Protein AF-A0A969DM44-F1 (afdb_monomer_lite)

Foldseek 3Di:
DLVVVQVVCVVVQWDPKDKDKDKDKCVPPHPVVVVVVVVVPDPVVVVDVVCVVVVVVVVVVSVVLSPDPPRMDMDIDMDIDTGHDD

Radius of gyration: 17.55 Å; chains: 1; bounding box: 35×24×43 Å

pLDDT: mean 79.22, std 8.95, range [52.34, 89.69]

Structure (mmCIF, N/CA/C/O backbone):
data_AF-A0A969DM44-F1
#
_entry.id   AF-A0A969DM44-F1
#
loop_
_atom_site.group_PDB
_atom_site.id
_atom_site.type_symbol
_atom_site.label_atom_id
_atom_site.label_alt_id
_atom_site.label_comp_id
_atom_site.label_asym_id
_atom_site.label_entity_id
_atom_site.label_seq_id
_atom_site.pdbx_PDB_ins_code
_atom_site.Cartn_x
_atom_site.Cartn_y
_atom_site.Cartn_z
_atom_site.occupancy
_atom_site.B_iso_or_equiv
_atom_site.auth_seq_id
_atom_site.auth_comp_id
_atom_site.auth_asym_id
_atom_site.auth_atom_id
_atom_site.pdbx_PDB_model_num
ATOM 1 N N . MET A 1 1 ? 1.250 8.279 -12.883 1.00 59.12 1 MET A N 1
ATOM 2 C CA . MET A 1 1 ? 2.325 7.451 -12.287 1.00 59.12 1 MET A CA 1
ATOM 3 C C . MET A 1 1 ? 2.629 6.191 -13.094 1.00 59.12 1 MET A C 1
ATOM 5 O O . MET A 1 1 ? 3.789 6.016 -13.437 1.00 59.12 1 MET A O 1
ATOM 9 N N . GLY A 1 2 ? 1.640 5.374 -13.482 1.00 66.94 2 GLY A N 1
ATOM 10 C CA . GLY A 1 2 ? 1.889 4.131 -14.239 1.00 66.94 2 GLY A CA 1
ATOM 11 C C . GLY A 1 2 ? 2.715 4.277 -15.531 1.00 66.94 2 GLY A C 1
ATOM 12 O O . GLY A 1 2 ? 3.669 3.534 -15.723 1.00 66.94 2 GLY A O 1
ATOM 13 N N . ARG A 1 3 ? 2.478 5.318 -16.350 1.00 69.00 3 ARG A N 1
ATOM 14 C CA . ARG A 1 3 ? 3.320 5.614 -17.537 1.00 69.00 3 ARG A CA 1
ATOM 15 C C . ARG A 1 3 ? 4.800 5.859 -17.205 1.00 69.00 3 ARG A C 1
ATOM 17 O O . ARG A 1 3 ? 5.665 5.503 -17.992 1.00 69.00 3 ARG A O 1
ATOM 24 N N . LYS A 1 4 ? 5.090 6.469 -16.051 1.00 80.56 4 LYS A N 1
ATOM 25 C CA . LYS A 1 4 ? 6.459 6.778 -15.609 1.00 80.56 4 LYS A CA 1
ATOM 26 C C . LYS A 1 4 ? 7.181 5.512 -15.136 1.00 80.56 4 LYS A C 1
ATOM 28 O O . LYS A 1 4 ? 8.330 5.308 -15.495 1.00 80.56 4 LYS A O 1
ATOM 33 N N . LEU A 1 5 ? 6.482 4.644 -14.401 1.00 78.44 5 LEU A N 1
ATOM 34 C CA . LEU A 1 5 ? 6.986 3.316 -14.033 1.00 78.44 5 LEU A CA 1
ATOM 35 C C . LEU A 1 5 ? 7.228 2.446 -15.270 1.00 78.44 5 LEU A C 1
ATOM 37 O O . LEU A 1 5 ? 8.292 1.854 -15.394 1.00 78.44 5 LEU A O 1
ATOM 41 N N . GLY A 1 6 ? 6.294 2.450 -16.224 1.00 79.50 6 GLY A N 1
ATOM 42 C CA . GLY A 1 6 ? 6.481 1.756 -17.494 1.00 79.50 6 GLY A CA 1
ATOM 43 C C . GLY A 1 6 ? 7.691 2.267 -18.279 1.00 79.50 6 GLY A C 1
ATOM 44 O O . GLY A 1 6 ? 8.493 1.472 -18.757 1.00 79.50 6 GLY A O 1
ATOM 45 N N . TYR A 1 7 ? 7.890 3.586 -18.338 1.00 83.06 7 TYR A N 1
ATOM 46 C CA . TYR A 1 7 ? 9.089 4.173 -18.939 1.00 83.06 7 TYR A CA 1
ATOM 47 C C . TYR A 1 7 ? 10.384 3.659 -18.285 1.00 83.06 7 TYR A C 1
ATOM 49 O O . TYR A 1 7 ? 11.310 3.281 -18.998 1.00 83.06 7 TYR A O 1
ATOM 57 N N . TYR A 1 8 ? 10.441 3.566 -16.953 1.00 85.88 8 TYR A N 1
ATOM 58 C CA . TYR A 1 8 ? 11.607 3.005 -16.262 1.00 85.88 8 TYR A CA 1
ATOM 59 C C . TYR A 1 8 ? 11.837 1.528 -16.589 1.00 85.88 8 TYR A C 1
ATOM 61 O O . TYR A 1 8 ? 12.974 1.149 -16.854 1.00 85.88 8 TYR A O 1
ATOM 69 N N . CYS A 1 9 ? 10.781 0.708 -16.646 1.00 83.75 9 CYS A N 1
ATOM 70 C CA . CYS A 1 9 ? 10.890 -0.691 -17.071 1.00 83.75 9 CYS A CA 1
ATOM 71 C C . CYS A 1 9 ? 11.484 -0.811 -18.485 1.00 83.75 9 CYS A C 1
ATOM 73 O O . CYS A 1 9 ? 12.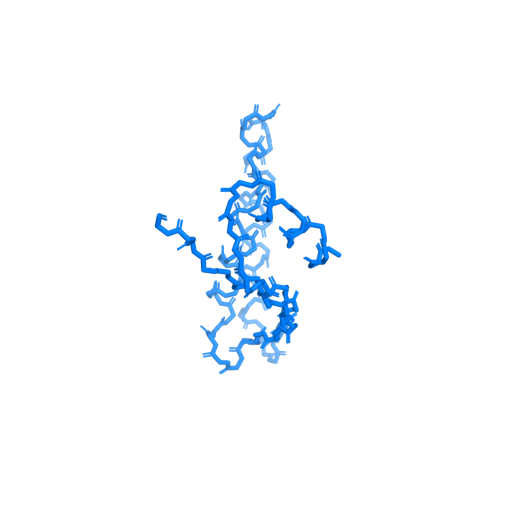367 -1.638 -18.711 1.00 83.75 9 CYS A O 1
ATOM 75 N N . ALA A 1 10 ? 11.065 0.051 -19.417 1.00 83.75 10 ALA A N 1
ATOM 76 C CA . ALA A 1 10 ? 11.605 0.061 -20.776 1.00 83.75 10 ALA A CA 1
ATOM 77 C C . ALA A 1 10 ? 13.103 0.409 -20.802 1.00 83.75 10 ALA A C 1
ATOM 79 O O . ALA A 1 10 ? 13.872 -0.225 -21.523 1.00 83.75 10 ALA A O 1
ATOM 80 N N . GLN A 1 11 ? 13.542 1.374 -19.983 1.00 87.69 11 GLN A N 1
A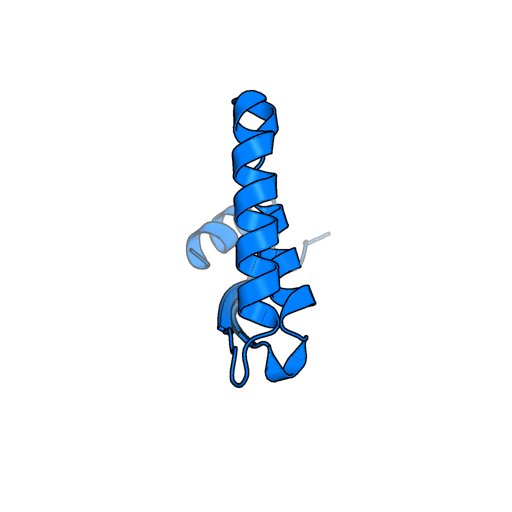TOM 81 C CA . GLN A 1 11 ? 14.952 1.781 -19.910 1.00 87.69 11 GLN A CA 1
ATOM 82 C C . GLN A 1 11 ? 15.891 0.659 -19.449 1.00 87.69 11 GLN A C 1
ATOM 84 O O . GLN A 1 11 ? 17.056 0.650 -19.837 1.00 87.69 11 GLN A O 1
ATOM 89 N N . VAL A 1 12 ? 15.402 -0.285 -18.640 1.00 88.12 12 VAL A N 1
ATOM 90 C CA . VAL A 1 12 ? 16.193 -1.422 -18.138 1.00 88.12 12 VAL A CA 1
ATOM 91 C C . VAL A 1 12 ? 15.988 -2.714 -18.947 1.00 88.12 12 VAL A C 1
ATOM 93 O O . VAL A 1 12 ? 16.332 -3.797 -18.476 1.00 88.12 12 VAL A O 1
ATOM 96 N N . GLY A 1 13 ? 15.451 -2.614 -20.169 1.00 88.00 13 GLY A N 1
ATOM 97 C CA . GLY A 1 13 ? 15.363 -3.729 -21.122 1.00 88.00 13 GLY A CA 1
ATOM 98 C C . GLY A 1 13 ? 14.136 -4.631 -20.964 1.00 88.00 13 GLY A C 1
ATOM 99 O O . GLY A 1 13 ? 14.106 -5.730 -21.517 1.00 88.00 13 GLY A O 1
ATOM 100 N N . PHE A 1 14 ? 13.116 -4.195 -20.222 1.00 88.62 14 PHE A N 1
ATOM 101 C CA . PHE A 1 14 ? 11.830 -4.887 -20.212 1.00 88.62 14 PHE A CA 1
ATOM 102 C C . PHE A 1 14 ? 10.966 -4.427 -21.389 1.00 88.62 14 PHE A C 1
ATOM 104 O O . PHE A 1 14 ? 11.017 -3.277 -21.823 1.00 88.62 14 PHE A O 1
ATOM 111 N N . SER A 1 15 ? 10.136 -5.337 -21.879 1.00 86.00 15 SER A N 1
ATOM 112 C CA . SER A 1 15 ? 9.192 -5.121 -22.972 1.00 86.00 15 SER A CA 1
ATOM 113 C C . SER A 1 15 ? 7.787 -5.581 -22.567 1.00 86.00 15 SER A C 1
ATOM 115 O O . SER A 1 15 ? 7.580 -6.008 -21.428 1.00 86.00 15 SER A O 1
ATOM 117 N N . GLU A 1 16 ? 6.810 -5.422 -23.466 1.00 88.69 16 GLU A N 1
ATOM 118 C CA . GLU A 1 16 ? 5.402 -5.794 -23.227 1.00 88.69 16 GLU A CA 1
ATOM 119 C C . GLU A 1 16 ? 4.818 -5.182 -21.943 1.00 88.69 16 GLU A C 1
ATOM 121 O O . GLU A 1 16 ? 4.116 -5.821 -21.162 1.00 88.69 16 GLU A O 1
ATOM 126 N N . ILE A 1 17 ? 5.136 -3.909 -21.706 1.00 86.12 17 ILE A N 1
ATOM 127 C CA . ILE A 1 17 ? 4.748 -3.220 -20.479 1.00 86.12 17 ILE A CA 1
ATOM 128 C C . ILE A 1 17 ? 3.244 -2.954 -20.479 1.00 86.12 17 ILE A C 1
ATOM 130 O O . ILE A 1 17 ? 2.727 -2.185 -21.292 1.00 86.12 17 ILE A O 1
ATOM 134 N N . GLN A 1 18 ? 2.556 -3.525 -19.498 1.00 88.06 18 GLN A N 1
ATOM 135 C CA . GLN A 1 18 ? 1.139 -3.316 -19.246 1.00 88.06 18 GLN A CA 1
ATOM 136 C C . GLN A 1 18 ? 0.956 -2.596 -17.915 1.00 88.06 18 GLN A C 1
ATOM 138 O O . GLN A 1 18 ? 1.548 -2.957 -16.900 1.00 88.06 18 GLN A O 1
ATOM 143 N N . THR A 1 19 ? 0.126 -1.557 -17.913 1.00 84.69 19 THR A N 1
ATOM 144 C CA . THR A 1 19 ? -0.257 -0.837 -16.695 1.00 84.69 19 THR A CA 1
ATOM 145 C C . THR A 1 19 ? -1.743 -1.026 -16.457 1.00 84.69 19 THR A C 1
ATOM 147 O O . THR A 1 19 ? -2.549 -0.713 -17.330 1.00 84.69 19 THR A O 1
ATOM 150 N N . GLN A 1 20 ? -2.098 -1.476 -15.261 1.00 88.06 20 GLN A N 1
ATOM 151 C CA . GLN A 1 20 ? -3.473 -1.612 -14.798 1.00 88.06 20 GLN A CA 1
ATOM 152 C C . GLN A 1 20 ? -3.682 -0.752 -13.552 1.00 88.06 20 GLN A C 1
ATOM 154 O O . GLN A 1 20 ? -2.742 -0.491 -12.798 1.00 88.06 20 GLN A O 1
ATOM 159 N N . VAL A 1 21 ? -4.912 -0.281 -13.361 1.00 86.25 21 VAL A N 1
ATOM 160 C CA . VAL A 1 21 ? -5.346 0.333 -12.105 1.00 86.25 21 VAL A CA 1
ATOM 161 C C . VAL A 1 21 ? -6.148 -0.721 -11.369 1.00 86.25 21 VAL A C 1
ATOM 163 O O . VAL A 1 21 ? -7.140 -1.215 -11.901 1.00 86.25 21 VAL A O 1
ATOM 166 N N . GLU A 1 22 ? -5.704 -1.071 -10.173 1.00 87.62 22 GLU A N 1
ATOM 167 C CA . GLU A 1 22 ? -6.399 -2.010 -9.302 1.00 87.62 22 GLU A CA 1
ATOM 168 C C . GLU A 1 22 ? -6.793 -1.294 -8.010 1.00 87.62 22 GLU A C 1
ATOM 170 O O . GLU A 1 22 ? -6.118 -0.364 -7.561 1.00 87.62 22 GLU A O 1
ATOM 175 N N . VAL A 1 23 ? -7.917 -1.721 -7.439 1.00 86.88 23 VAL A N 1
ATOM 176 C CA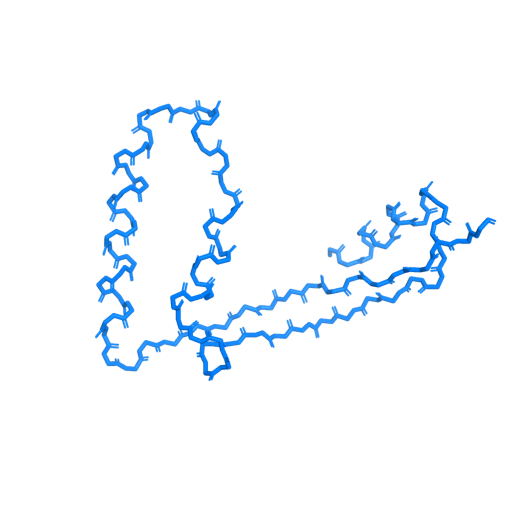 . VAL A 1 23 ? -8.386 -1.282 -6.126 1.00 86.88 23 VAL A CA 1
ATOM 177 C C . VAL A 1 23 ? -8.445 -2.507 -5.230 1.00 86.88 23 VAL A C 1
ATOM 179 O O . VAL A 1 23 ? -8.972 -3.551 -5.626 1.00 86.88 23 VAL A O 1
ATOM 182 N N . ILE A 1 24 ? -7.888 -2.371 -4.035 1.00 86.88 24 ILE A N 1
ATOM 183 C CA . ILE A 1 24 ? -8.027 -3.343 -2.958 1.00 86.88 24 ILE A CA 1
ATOM 184 C C . ILE A 1 24 ? -8.672 -2.637 -1.772 1.00 86.88 24 ILE A C 1
ATOM 186 O O . ILE A 1 24 ? -8.311 -1.506 -1.451 1.00 86.88 24 ILE A O 1
ATOM 190 N N . ASP A 1 25 ? -9.619 -3.312 -1.135 1.00 89.69 25 ASP A N 1
ATOM 191 C CA . ASP A 1 25 ? -10.384 -2.814 0.000 1.00 89.69 25 ASP A CA 1
ATOM 192 C C . ASP A 1 25 ? -10.330 -3.777 1.189 1.00 89.69 25 ASP A C 1
ATOM 194 O O . ASP A 1 25 ? -9.926 -4.944 1.076 1.00 89.69 25 ASP A O 1
ATOM 198 N N . SER A 1 26 ? -10.701 -3.254 2.358 1.00 88.12 26 SER A N 1
ATOM 199 C CA . SER A 1 26 ? -10.680 -4.003 3.614 1.00 88.12 26 SER A CA 1
ATOM 200 C C . SER A 1 26 ? -11.626 -5.191 3.617 1.00 88.12 26 SER A C 1
ATOM 202 O O . SER A 1 26 ? -11.403 -6.116 4.392 1.00 88.12 26 SER A O 1
ATOM 204 N N . ASP A 1 27 ? -12.632 -5.205 2.742 1.00 86.94 27 ASP A N 1
ATOM 205 C CA . ASP A 1 27 ? -13.559 -6.330 2.626 1.00 86.94 27 ASP A CA 1
ATOM 206 C C . ASP A 1 27 ? -12.845 -7.575 2.077 1.00 86.94 27 ASP A C 1
ATOM 208 O O . ASP A 1 27 ? -13.202 -8.704 2.415 1.00 86.94 27 ASP A O 1
ATOM 212 N N . ARG A 1 28 ? -11.808 -7.385 1.247 1.00 83.44 28 ARG A N 1
ATOM 213 C CA . ARG A 1 28 ? -11.035 -8.476 0.633 1.00 83.44 28 ARG A CA 1
ATOM 214 C C . ARG A 1 28 ? -9.823 -8.920 1.441 1.00 83.44 28 ARG A C 1
ATOM 216 O O . ARG A 1 28 ? -9.507 -10.107 1.421 1.00 83.44 28 ARG A O 1
ATOM 223 N N . LEU A 1 29 ? -9.110 -7.989 2.078 1.00 83.19 29 LEU A N 1
ATOM 224 C CA . LEU A 1 29 ? -7.833 -8.276 2.751 1.00 83.19 29 LEU A CA 1
ATOM 225 C C . LEU A 1 29 ? -7.855 -8.122 4.276 1.00 83.19 29 LEU A C 1
ATOM 227 O O . LEU A 1 29 ? -6.916 -8.574 4.921 1.00 83.19 29 LEU A O 1
ATOM 231 N N . GLY A 1 30 ? -8.884 -7.499 4.850 1.00 86.00 30 GLY A N 1
ATOM 232 C CA . GLY A 1 30 ? -8.864 -7.042 6.239 1.00 86.00 30 GLY A CA 1
ATOM 233 C C . GLY A 1 30 ? -8.241 -5.648 6.387 1.00 86.00 30 GLY A C 1
ATOM 234 O O . GLY A 1 30 ? -7.334 -5.254 5.647 1.00 86.00 30 GLY A O 1
ATOM 235 N N . LEU A 1 31 ? -8.764 -4.871 7.340 1.00 83.75 31 LEU A N 1
ATOM 236 C CA . LEU A 1 31 ? -8.303 -3.509 7.648 1.00 83.75 31 LEU A CA 1
ATOM 237 C C . LEU A 1 31 ? -6.841 -3.476 8.108 1.00 83.75 31 LEU A C 1
ATOM 239 O O . LEU A 1 31 ? -6.069 -2.628 7.663 1.00 83.75 31 LEU A O 1
ATOM 243 N N . ASP A 1 32 ? -6.467 -4.416 8.972 1.00 80.19 32 ASP A N 1
ATOM 244 C CA . ASP A 1 32 ? -5.129 -4.580 9.542 1.00 80.19 32 ASP A CA 1
ATOM 245 C C . ASP A 1 32 ? -4.063 -4.782 8.458 1.00 80.19 32 ASP A C 1
ATOM 247 O O . ASP A 1 32 ? -3.029 -4.113 8.447 1.00 80.19 32 ASP A O 1
ATOM 251 N N . THR A 1 33 ? -4.357 -5.648 7.489 1.00 81.94 33 THR A N 1
ATOM 252 C CA . THR A 1 33 ? -3.462 -5.958 6.374 1.00 81.94 33 THR A CA 1
ATOM 253 C C . THR A 1 33 ? -3.264 -4.738 5.480 1.00 81.94 33 THR A C 1
ATOM 255 O O . THR A 1 33 ? -2.137 -4.425 5.091 1.00 81.94 33 THR A O 1
ATOM 258 N N . ILE A 1 34 ? -4.338 -4.007 5.169 1.00 81.06 34 ILE A N 1
ATOM 259 C CA . ILE A 1 34 ? -4.255 -2.823 4.306 1.00 81.06 34 ILE A CA 1
ATOM 260 C C . ILE A 1 34 ? -3.489 -1.683 4.969 1.00 81.06 34 ILE A C 1
ATOM 262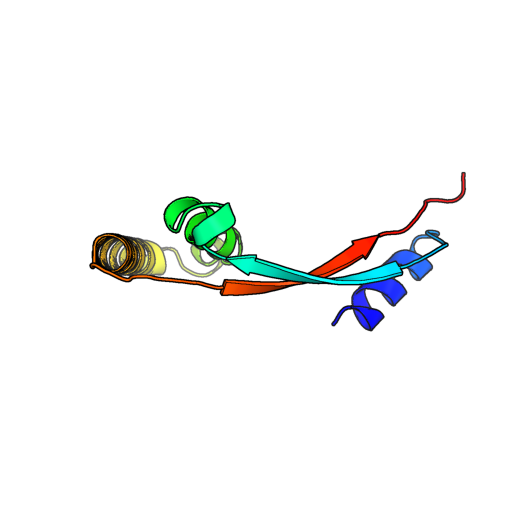 O O . ILE A 1 34 ? -2.666 -1.033 4.322 1.00 81.06 34 ILE A O 1
ATOM 266 N N . LEU A 1 35 ? -3.723 -1.446 6.254 1.00 78.19 35 LEU A N 1
ATOM 267 C CA . LEU A 1 35 ? -2.996 -0.422 6.994 1.00 78.19 35 LEU A CA 1
ATOM 268 C C . LEU A 1 35 ? -1.526 -0.809 7.158 1.00 78.19 35 LEU A C 1
ATOM 270 O O . LEU A 1 35 ? -0.656 0.033 6.951 1.00 78.19 35 LEU A O 1
ATOM 274 N N . GLY A 1 36 ? -1.235 -2.093 7.377 1.00 76.19 36 GLY A N 1
ATOM 275 C CA . GLY A 1 36 ? 0.126 -2.621 7.341 1.00 76.19 36 GLY A CA 1
ATOM 276 C C . GLY A 1 36 ? 0.853 -2.318 6.027 1.00 76.19 36 GLY A C 1
ATOM 277 O O . GLY A 1 36 ? 2.009 -1.903 6.058 1.00 76.19 36 GLY A O 1
ATOM 278 N N . LEU A 1 37 ? 0.181 -2.444 4.873 1.00 73.19 37 LEU A N 1
ATOM 279 C CA . LEU A 1 37 ? 0.755 -2.095 3.563 1.00 73.19 37 LEU A CA 1
ATOM 280 C C . LEU A 1 37 ? 1.099 -0.603 3.437 1.00 73.19 37 LEU A C 1
ATOM 282 O O . LEU A 1 37 ? 2.103 -0.262 2.811 1.00 73.19 37 LEU A O 1
ATOM 286 N N . LEU A 1 38 ? 0.302 0.285 4.037 1.00 69.38 38 LEU A N 1
ATOM 287 C CA . LEU A 1 38 ? 0.583 1.724 4.063 1.00 69.38 38 LEU A CA 1
ATOM 288 C C . LEU A 1 38 ? 1.771 2.069 4.976 1.00 69.38 38 LEU A C 1
ATOM 290 O O . LEU A 1 38 ? 2.529 2.993 4.674 1.00 69.38 38 LEU A O 1
ATOM 294 N N . SER A 1 39 ? 1.991 1.291 6.038 1.00 65.38 39 SER A N 1
ATOM 295 C CA . SER A 1 39 ? 3.102 1.473 6.981 1.00 65.38 39 SER A CA 1
ATOM 296 C C . SER A 1 39 ? 4.487 1.216 6.370 1.00 65.38 39 SER A C 1
ATOM 298 O O . SER A 1 39 ? 5.483 1.735 6.871 1.00 65.38 39 SER A O 1
ATOM 300 N N . PHE A 1 40 ? 4.583 0.480 5.253 1.00 55.38 40 PHE A N 1
ATOM 301 C CA . PHE A 1 40 ? 5.856 0.199 4.565 1.00 55.38 40 PHE A CA 1
ATOM 302 C C . PHE A 1 40 ? 6.503 1.428 3.890 1.00 55.38 40 PHE A C 1
ATOM 304 O O . PHE A 1 40 ? 7.617 1.329 3.374 1.00 55.38 40 PHE A O 1
ATOM 311 N N . GLY A 1 41 ? 5.834 2.587 3.870 1.00 52.34 41 GLY A N 1
ATOM 312 C CA . GLY A 1 41 ? 6.248 3.742 3.069 1.00 52.34 41 GLY A CA 1
ATOM 313 C C . GLY A 1 41 ? 7.187 4.759 3.725 1.00 52.34 41 GLY A C 1
ATOM 314 O O . GLY A 1 41 ? 7.775 5.562 3.002 1.00 52.34 41 GLY A O 1
ATOM 315 N N . ALA A 1 42 ? 7.348 4.781 5.049 1.00 55.31 42 ALA A N 1
ATOM 316 C CA . ALA A 1 42 ? 8.061 5.880 5.699 1.00 55.31 42 ALA A CA 1
ATOM 317 C C . ALA A 1 42 ? 9.375 5.410 6.343 1.00 55.31 42 ALA A C 1
ATOM 319 O O . ALA A 1 42 ? 9.360 4.918 7.470 1.00 55.31 42 ALA A O 1
ATOM 320 N N . PRO A 1 43 ? 10.547 5.649 5.720 1.00 59.97 43 PRO A N 1
ATOM 321 C CA . PRO A 1 43 ? 11.830 5.532 6.400 1.00 59.97 43 PRO A CA 1
ATOM 322 C C . PRO A 1 43 ? 12.041 6.761 7.299 1.00 59.97 43 PRO A C 1
ATOM 324 O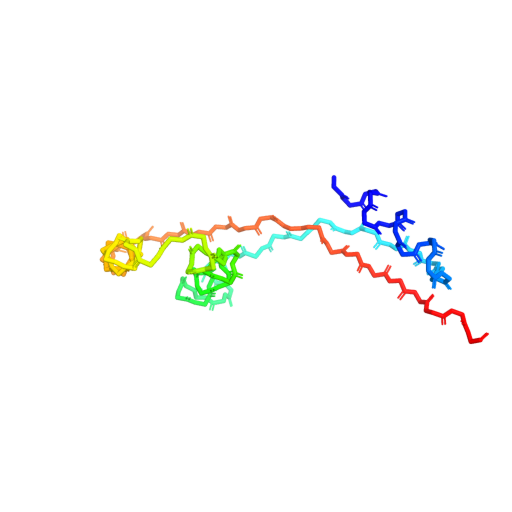 O . PRO A 1 43 ? 13.110 7.358 7.307 1.00 59.97 43 PRO A O 1
ATOM 327 N N . TYR A 1 44 ? 11.013 7.186 8.043 1.00 62.47 44 TYR A N 1
ATOM 328 C CA . TYR A 1 44 ? 11.077 8.360 8.914 1.00 62.47 44 TYR A CA 1
ATOM 329 C C . TYR A 1 44 ? 12.172 8.185 9.979 1.00 62.47 44 TYR A C 1
ATOM 331 O O . TYR A 1 44 ? 12.848 9.152 10.326 1.00 62.47 44 TYR A O 1
ATOM 339 N N . ARG A 1 45 ? 12.431 6.935 10.395 1.00 58.19 45 ARG A N 1
ATOM 340 C CA . ARG A 1 45 ? 13.544 6.549 11.276 1.00 58.19 45 ARG A CA 1
ATOM 341 C C . ARG A 1 45 ? 14.916 6.933 10.723 1.00 58.19 45 ARG A C 1
ATOM 343 O O . ARG A 1 45 ? 15.795 7.292 11.492 1.00 58.19 45 ARG A O 1
ATOM 350 N N . ALA A 1 46 ? 15.098 6.915 9.400 1.00 63.94 46 ALA A N 1
ATOM 351 C CA . ALA A 1 46 ? 16.346 7.348 8.770 1.00 63.94 46 ALA A CA 1
ATOM 352 C C . ALA A 1 46 ? 16.524 8.879 8.779 1.00 63.94 46 ALA A C 1
ATOM 354 O O . ALA A 1 46 ? 17.630 9.361 8.545 1.00 63.94 46 ALA A O 1
ATOM 355 N N . TYR A 1 47 ? 15.454 9.643 9.032 1.00 67.69 47 TYR A N 1
ATOM 356 C CA . TYR A 1 47 ? 15.471 11.107 9.000 1.00 67.69 47 TYR A CA 1
ATOM 357 C C . TYR A 1 47 ? 15.439 11.743 10.392 1.00 67.69 47 TYR A C 1
ATOM 359 O O . TYR A 1 47 ? 16.049 12.796 10.575 1.00 67.69 47 TYR A O 1
ATOM 367 N N . ASN A 1 48 ? 14.735 11.151 11.365 1.00 73.12 48 ASN A N 1
ATOM 368 C CA . ASN A 1 48 ? 14.649 11.683 12.725 1.00 73.12 48 ASN A CA 1
ATOM 369 C C . ASN A 1 48 ? 14.123 10.636 13.727 1.00 73.12 48 ASN A C 1
ATOM 371 O O . ASN A 1 48 ? 12.938 10.312 13.725 1.00 73.12 48 ASN A O 1
ATOM 375 N N . GLU A 1 49 ? 14.984 10.185 14.642 1.00 69.81 49 GLU A N 1
ATOM 376 C CA . GLU A 1 49 ? 14.646 9.224 15.709 1.00 69.81 49 GLU A CA 1
ATOM 377 C C . GLU A 1 49 ? 13.553 9.738 16.667 1.00 69.81 49 GLU A C 1
ATOM 379 O O . GLU A 1 49 ? 12.799 8.958 17.238 1.00 69.81 49 GLU A O 1
ATOM 384 N N . LYS A 1 50 ? 13.381 11.061 16.811 1.00 73.62 50 LYS A N 1
ATOM 385 C CA . LYS A 1 50 ? 12.325 11.633 17.671 1.00 73.62 50 LYS A CA 1
ATOM 386 C C . LYS A 1 50 ? 10.914 11.438 17.115 1.00 73.62 50 LYS A C 1
ATOM 388 O O . LYS A 1 50 ? 9.947 11.711 17.821 1.00 73.62 50 LYS A O 1
ATOM 393 N N . LEU A 1 51 ? 10.791 11.010 15.861 1.00 73.38 51 LEU A N 1
ATOM 394 C CA . LEU A 1 51 ? 9.506 10.714 15.238 1.00 73.38 51 LEU A CA 1
ATOM 395 C C . LEU A 1 51 ? 8.982 9.319 15.605 1.00 73.38 51 LEU A C 1
ATOM 397 O O . LEU A 1 51 ? 7.833 9.035 15.291 1.00 73.38 51 LEU A O 1
ATOM 401 N N . ASP A 1 52 ? 9.767 8.473 16.285 1.00 75.62 52 ASP A N 1
ATOM 402 C CA . ASP A 1 52 ? 9.293 7.156 16.733 1.00 75.62 52 ASP A CA 1
ATOM 403 C C . ASP A 1 52 ? 8.117 7.268 17.704 1.00 75.62 52 ASP A C 1
ATOM 405 O O . ASP A 1 52 ? 7.116 6.591 17.512 1.00 75.62 52 ASP A O 1
ATOM 409 N N . ALA A 1 53 ? 8.168 8.202 18.659 1.00 78.69 53 ALA A N 1
ATOM 410 C CA . ALA A 1 53 ? 7.049 8.429 19.574 1.00 78.69 53 ALA A CA 1
ATOM 411 C C . ALA A 1 53 ? 5.762 8.844 18.835 1.00 78.69 53 ALA A C 1
ATOM 413 O O . ALA A 1 53 ? 4.675 8.412 19.201 1.00 78.69 53 ALA A O 1
ATOM 414 N N . ILE A 1 54 ? 5.893 9.645 17.771 1.00 79.75 54 ILE A N 1
ATOM 415 C CA . ILE A 1 54 ? 4.758 10.066 16.936 1.00 79.75 54 ILE A CA 1
ATOM 416 C C . ILE A 1 54 ? 4.241 8.886 16.108 1.00 79.75 54 ILE A C 1
ATOM 418 O O . ILE A 1 54 ? 3.038 8.729 15.949 1.00 79.75 54 ILE A O 1
ATOM 422 N N . ALA A 1 55 ? 5.130 8.047 15.578 1.00 76.56 55 ALA A N 1
ATOM 423 C CA . ALA A 1 55 ? 4.733 6.862 14.830 1.00 76.56 55 ALA A CA 1
ATOM 424 C C . ALA A 1 55 ? 3.9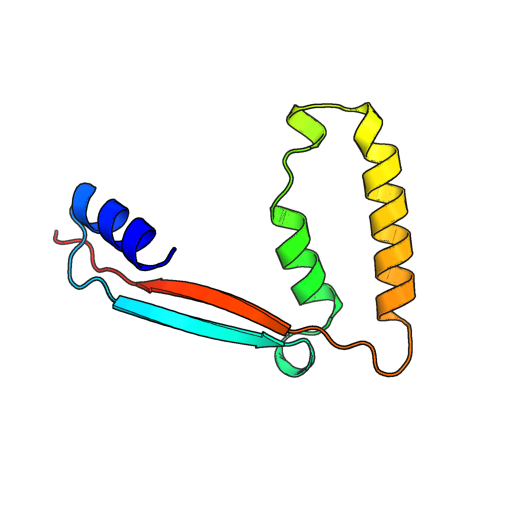93 5.850 15.718 1.00 76.56 55 ALA A C 1
ATOM 426 O O . ALA A 1 55 ? 2.971 5.318 15.292 1.00 76.56 55 ALA A O 1
ATOM 427 N N . ASP A 1 56 ? 4.461 5.644 16.951 1.00 79.19 56 ASP A N 1
ATOM 428 C CA . ASP A 1 56 ? 3.799 4.790 17.938 1.00 79.19 56 ASP A CA 1
ATOM 429 C C . ASP A 1 56 ? 2.423 5.358 18.338 1.00 79.19 56 ASP A C 1
ATOM 431 O O . ASP A 1 56 ? 1.446 4.614 18.438 1.00 79.19 56 ASP A O 1
ATOM 435 N N . GLU A 1 57 ? 2.312 6.678 18.530 1.00 82.38 57 GLU A N 1
ATOM 436 C CA . GLU A 1 57 ? 1.041 7.363 18.813 1.00 82.38 57 GLU A CA 1
ATOM 437 C C . GLU A 1 57 ? 0.043 7.189 17.660 1.00 82.38 57 GLU A C 1
ATOM 439 O O . GLU A 1 57 ? -1.066 6.696 17.869 1.00 82.38 57 GLU A O 1
ATOM 444 N N . VAL A 1 58 ? 0.467 7.478 16.427 1.00 80.81 58 VAL A N 1
ATOM 445 C CA . VAL A 1 58 ? -0.357 7.307 15.221 1.00 80.81 58 VAL A CA 1
ATOM 446 C C . VAL A 1 58 ? -0.761 5.847 15.033 1.00 80.81 58 VAL A C 1
ATOM 448 O O . VAL A 1 58 ? -1.903 5.568 14.674 1.00 80.81 58 VAL A O 1
ATOM 451 N N . GLN A 1 59 ? 0.136 4.893 15.294 1.00 79.75 59 GLN A N 1
ATOM 452 C CA . GLN A 1 59 ? -0.195 3.475 15.200 1.00 79.75 59 GLN A CA 1
ATOM 453 C C . GLN A 1 59 ? -1.294 3.090 16.198 1.00 79.75 59 GLN A C 1
ATOM 455 O O . GLN A 1 59 ? -2.226 2.377 15.827 1.00 79.75 59 GLN A O 1
ATOM 460 N N . ASN A 1 60 ? -1.234 3.589 17.434 1.00 81.81 60 ASN A N 1
ATOM 461 C CA . ASN A 1 60 ? -2.275 3.344 18.432 1.00 81.81 60 ASN A CA 1
ATOM 462 C C . ASN A 1 60 ? -3.621 3.973 18.038 1.00 81.81 60 ASN A C 1
ATOM 464 O O . ASN A 1 60 ? -4.653 3.313 18.160 1.00 81.81 60 ASN A O 1
ATOM 468 N N . GLU A 1 61 ? -3.626 5.205 17.524 1.00 83.19 61 GLU A N 1
ATOM 469 C CA . GLU A 1 61 ? -4.846 5.855 17.020 1.00 83.19 61 GLU A CA 1
ATOM 470 C C . GLU A 1 61 ? -5.470 5.076 15.855 1.00 83.19 61 GLU A C 1
ATOM 472 O O . GLU A 1 61 ? -6.681 4.850 15.818 1.00 83.19 61 GLU A O 1
ATOM 477 N N . VAL A 1 62 ? -4.641 4.607 14.919 1.00 79.75 62 VAL A N 1
ATOM 478 C CA . VAL A 1 62 ? -5.081 3.787 13.787 1.00 79.75 62 VAL A CA 1
ATOM 479 C C . VAL A 1 62 ? -5.707 2.478 14.274 1.00 79.75 62 VAL A C 1
ATOM 481 O O . VAL A 1 62 ? -6.767 2.104 13.780 1.00 79.75 62 VAL A O 1
ATOM 484 N N . MET A 1 63 ? -5.122 1.809 15.272 1.00 79.62 63 MET A N 1
ATOM 485 C CA . MET A 1 63 ? -5.705 0.588 15.843 1.00 79.62 63 MET A CA 1
ATOM 486 C C . MET A 1 63 ? -7.082 0.843 16.471 1.00 79.62 63 MET A C 1
ATOM 488 O O . MET A 1 63 ? -8.010 0.072 16.237 1.00 79.62 63 MET A O 1
ATOM 492 N N . GLN A 1 64 ? -7.256 1.958 17.187 1.00 82.06 64 GLN A N 1
ATOM 493 C CA . GLN A 1 64 ? -8.559 2.337 17.753 1.00 82.06 64 GLN A CA 1
ATOM 494 C C . GLN A 1 64 ? -9.613 2.631 16.677 1.00 82.06 64 GLN A C 1
ATOM 496 O O . GLN A 1 64 ? -10.798 2.363 16.880 1.00 82.06 64 GLN A O 1
ATOM 501 N N . LEU A 1 65 ? -9.191 3.178 15.533 1.00 77.75 65 LEU A N 1
ATOM 502 C CA . LEU A 1 65 ? -10.039 3.409 14.362 1.00 77.75 65 LEU A CA 1
ATOM 503 C C . LEU A 1 65 ? -10.477 2.100 13.693 1.00 77.75 65 LEU A C 1
ATOM 505 O O . LEU A 1 65 ? -11.629 1.999 13.281 1.00 77.75 65 LEU A O 1
ATOM 509 N N . ILE A 1 66 ? -9.595 1.098 13.612 1.00 80.25 66 ILE A N 1
ATOM 510 C CA . ILE A 1 66 ? -9.919 -0.230 13.056 1.00 80.25 66 ILE A CA 1
ATOM 511 C C . ILE A 1 66 ? -10.975 -0.949 13.906 1.00 80.25 66 ILE A C 1
ATOM 513 O O . ILE A 1 66 ? -11.811 -1.668 13.364 1.00 80.25 66 ILE A O 1
ATOM 517 N N . GLU A 1 67 ? -10.954 -0.756 15.226 1.00 82.38 67 GLU A N 1
ATOM 518 C CA . GLU A 1 67 ? -11.917 -1.366 16.152 1.00 82.38 67 GLU A CA 1
ATOM 519 C C . GLU A 1 67 ? -13.314 -0.718 16.103 1.00 82.38 67 GLU A C 1
ATOM 521 O O . GLU A 1 67 ? -14.265 -1.257 16.677 1.00 82.38 67 GLU A O 1
ATOM 526 N N . GLN A 1 68 ? -13.475 0.421 15.415 1.00 83.94 68 GLN A N 1
ATOM 527 C CA . GLN A 1 68 ? -14.781 1.063 15.278 1.00 83.94 68 GLN A CA 1
ATOM 528 C C . GLN A 1 68 ? -15.716 0.257 14.365 1.00 83.94 68 GLN A C 1
ATOM 530 O O . GLN A 1 68 ? -15.305 -0.247 13.314 1.00 83.94 68 GLN A O 1
ATOM 535 N N . PRO A 1 69 ? -17.017 0.182 14.697 1.00 79.94 69 PRO A N 1
ATOM 536 C CA . PRO A 1 69 ? -17.995 -0.411 13.800 1.00 79.94 69 PRO A CA 1
ATOM 537 C C . PRO A 1 69 ? -18.046 0.374 12.482 1.00 79.94 69 PRO A C 1
ATOM 539 O O . PRO A 1 69 ? -18.049 1.604 12.478 1.00 79.94 69 PRO A O 1
ATOM 542 N N . TYR A 1 70 ? -18.129 -0.354 11.365 1.00 82.62 70 TYR A N 1
ATOM 543 C CA . TYR A 1 70 ? -18.174 0.192 10.000 1.00 82.62 70 TYR A CA 1
ATOM 544 C C . TYR A 1 70 ? -16.895 0.898 9.518 1.00 82.62 70 TYR A C 1
ATOM 546 O O . TYR A 1 70 ? -16.947 1.635 8.532 1.00 82.62 70 TYR A O 1
ATOM 554 N N . ALA A 1 71 ? -15.748 0.672 10.164 1.00 83.69 71 ALA A N 1
ATOM 555 C CA . ALA A 1 71 ? -14.466 1.068 9.593 1.00 83.69 71 ALA A CA 1
ATOM 556 C C . ALA A 1 71 ? -14.261 0.389 8.223 1.00 83.69 71 ALA A C 1
ATOM 558 O O . ALA A 1 71 ? -14.490 -0.811 8.068 1.00 83.69 71 ALA A O 1
ATOM 559 N N . TRP A 1 72 ? -13.855 1.167 7.217 1.00 87.38 72 TRP A N 1
ATOM 560 C CA . TRP A 1 72 ? -13.629 0.682 5.856 1.00 87.38 72 TRP A CA 1
ATOM 561 C C . TRP A 1 72 ? -12.542 1.504 5.168 1.00 87.38 72 TRP A C 1
ATOM 563 O O . TRP A 1 72 ? -12.482 2.727 5.319 1.00 87.38 72 TRP A O 1
ATOM 573 N N . ILE A 1 73 ? -11.691 0.839 4.391 1.00 85.50 73 ILE A N 1
ATOM 574 C CA . ILE A 1 73 ? -10.631 1.478 3.611 1.00 85.50 73 ILE A CA 1
ATOM 575 C C . ILE A 1 73 ? -10.539 0.850 2.221 1.00 85.50 73 ILE A C 1
ATOM 577 O O . ILE A 1 73 ? -10.694 -0.358 2.057 1.00 85.50 73 ILE A O 1
ATOM 581 N N . GLY A 1 74 ? -10.225 1.679 1.226 1.00 86.81 74 GLY A N 1
ATOM 582 C CA . GLY A 1 74 ? -9.906 1.252 -0.132 1.00 86.81 74 GLY A CA 1
ATOM 583 C C . GLY A 1 74 ? -8.665 1.974 -0.648 1.00 86.81 74 GLY A C 1
ATOM 584 O O . GLY A 1 74 ? -8.548 3.192 -0.512 1.00 86.81 74 GLY A O 1
ATOM 585 N N . ILE A 1 75 ? -7.741 1.231 -1.254 1.00 86.00 75 ILE A N 1
ATOM 586 C CA . ILE A 1 75 ? -6.514 1.757 -1.858 1.00 86.00 75 ILE A CA 1
ATOM 587 C C . ILE A 1 75 ? -6.520 1.456 -3.352 1.00 86.00 75 ILE A C 1
ATOM 589 O O . ILE A 1 75 ? -6.586 0.301 -3.771 1.00 86.00 75 ILE A O 1
ATOM 593 N N . GLY A 1 76 ? -6.386 2.508 -4.160 1.00 84.88 76 GLY A N 1
ATOM 594 C CA . GLY A 1 76 ? -6.097 2.393 -5.585 1.00 84.88 76 GLY A CA 1
ATOM 595 C C . GLY A 1 76 ? -4.593 2.404 -5.845 1.00 84.88 76 GLY A C 1
ATOM 596 O O . GLY A 1 76 ? -3.890 3.304 -5.383 1.00 84.88 76 GLY A O 1
ATOM 597 N N . PHE A 1 77 ? -4.092 1.448 -6.623 1.00 83.06 77 PHE A N 1
ATOM 598 C CA . PHE A 1 77 ? -2.686 1.399 -7.023 1.00 83.06 77 PHE A CA 1
ATOM 599 C C . PHE A 1 77 ? -2.520 1.093 -8.513 1.00 83.06 77 PHE A C 1
ATOM 601 O O . PHE A 1 77 ? -3.394 0.538 -9.181 1.00 83.06 77 PHE A O 1
ATOM 608 N N . PHE A 1 78 ? -1.364 1.490 -9.049 1.00 82.75 78 PHE A N 1
ATOM 609 C CA . PHE A 1 78 ? -0.960 1.146 -10.407 1.00 82.75 78 PHE A CA 1
ATOM 610 C C . PHE A 1 78 ? -0.140 -0.137 -10.370 1.00 82.75 78 PHE A C 1
ATOM 612 O O . PHE A 1 78 ? 0.963 -0.153 -9.827 1.00 82.75 78 PHE A O 1
ATOM 619 N N . LYS A 1 79 ? -0.644 -1.188 -11.004 1.00 84.38 79 LYS A N 1
ATOM 620 C CA . LYS A 1 79 ? 0.102 -2.418 -11.239 1.00 84.38 79 LYS A CA 1
ATOM 621 C C . LYS A 1 79 ? 0.785 -2.327 -12.593 1.00 84.38 79 LYS A C 1
ATOM 623 O O . LYS A 1 79 ? 0.122 -2.148 -13.613 1.00 84.38 79 LYS A O 1
ATOM 628 N N . VAL A 1 80 ? 2.111 -2.421 -12.601 1.00 84.94 80 VAL A N 1
ATOM 629 C CA . VAL A 1 80 ? 2.910 -2.435 -13.830 1.00 84.94 80 VAL A CA 1
ATOM 630 C C . VAL A 1 80 ? 3.516 -3.819 -13.983 1.00 84.94 80 VAL A C 1
ATOM 632 O O . VAL A 1 80 ? 4.280 -4.262 -13.132 1.00 84.94 80 VAL A O 1
ATOM 635 N N . MET A 1 81 ? 3.145 -4.501 -15.058 1.00 88.12 81 MET A N 1
ATOM 636 C CA . MET A 1 81 ? 3.663 -5.812 -15.434 1.00 88.12 81 MET A CA 1
ATOM 637 C C . MET A 1 81 ? 4.518 -5.635 -16.682 1.00 88.12 81 MET A C 1
ATOM 639 O O . MET A 1 81 ? 4.149 -4.874 -17.575 1.00 88.12 81 MET A O 1
ATOM 643 N N . ALA A 1 82 ? 5.665 -6.299 -16.736 1.00 88.25 82 ALA A N 1
ATOM 644 C CA . ALA A 1 82 ? 6.559 -6.240 -17.883 1.00 88.25 82 ALA A CA 1
ATOM 645 C C . ALA A 1 82 ? 7.352 -7.544 -17.991 1.00 88.25 82 ALA A C 1
ATOM 647 O O . ALA A 1 82 ? 7.624 -8.188 -16.975 1.00 88.25 82 ALA A O 1
ATOM 648 N N . GLN A 1 83 ? 7.756 -7.911 -19.204 1.00 86.69 83 GLN A N 1
ATOM 649 C CA . GLN A 1 83 ? 8.539 -9.113 -19.464 1.00 86.69 83 GLN A CA 1
ATOM 650 C C . GLN A 1 83 ? 9.976 -8.743 -19.824 1.00 86.69 83 GLN A C 1
ATOM 652 O O . GLN A 1 83 ? 10.224 -7.901 -20.690 1.00 86.69 83 GLN A O 1
ATOM 657 N N . LYS A 1 84 ? 10.942 -9.369 -19.148 1.00 76.94 84 LYS A N 1
ATOM 658 C CA . LYS A 1 84 ? 12.357 -9.198 -19.477 1.00 76.94 84 LYS A CA 1
ATOM 659 C C . LYS A 1 84 ? 12.667 -10.011 -20.731 1.00 76.94 84 LYS A C 1
ATOM 661 O O . LYS A 1 84 ? 12.453 -11.223 -20.733 1.00 76.94 84 LYS A O 1
ATOM 666 N N . LEU A 1 85 ? 13.149 -9.348 -21.779 1.00 69.50 85 LEU A N 1
ATOM 667 C CA . LEU A 1 85 ? 13.712 -10.047 -22.931 1.00 69.50 85 LEU A CA 1
ATOM 668 C C . LEU A 1 85 ? 15.053 -10.651 -22.497 1.00 69.50 85 LEU A C 1
ATOM 670 O O . LEU A 1 85 ? 15.846 -9.973 -21.839 1.00 69.50 85 LEU A O 1
ATOM 674 N N . GLY A 1 86 ? 15.222 -11.947 -22.770 1.00 64.56 86 GLY A N 1
ATOM 675 C CA . GLY A 1 86 ? 16.441 -12.702 -22.469 1.00 64.56 86 GLY A CA 1
ATOM 676 C C . GLY A 1 86 ? 17.643 -12.205 -23.253 1.00 64.56 86 GLY A C 1
ATOM 677 O O . GLY A 1 86 ? 17.444 -11.752 -24.402 1.00 64.56 86 GLY A O 1
#

Secondary structure (DSSP, 8-state):
-HHHHHHHHHHTTEEEEEEEEEEEEHHHH-HHHHHHHHHTT--GGGT-GGGHHHHHHHHHHHHHHHTSTT---EEEEEEEEEEE--

Sequence (86 aa):
MGRKLGYYCAQVGFSEIQTQVEVIDSDRLGLDTILGLLSFGAPYRAYNEKLDAIADEVQNEVMQLIEQPYAWIGIGFFKVMAQKLG